Protein AF-A0A7Z9YZ00-F1 (afdb_monomer_lite)

Sequence (163 aa):
MSLFTDDEDTTLVDEVPSCFELMDYEYIPVNVEDIQEMHLLPHQLEFMQDTKTKILGIVSGYGGGKTYIAARKLLHLALLNPGTDLIATEPNFPLLIQILIPEVHSALREFGLSYKFKATEQTFYVHINGETNRLICKSMENYDRLIGINASGIVLDEFDTTK

Secondary structure (DSSP, 8-state):
------------------TTSS----EEPPPGGGPPPP---HHHHHHHH--S-SS------TTS-HHHHHHHHHHHHHHHSTT-EEEEEESSHHHIIIIIHHHHHHHHHHTT--EEEETTTTEEEEEETTEEEEEEEEEGGGGGGGTT--EEEEEESSGGG--

Structure (mmCIF, N/CA/C/O backbone):
data_AF-A0A7Z9YZ00-F1
#
_entry.id   AF-A0A7Z9YZ00-F1
#
loop_
_atom_site.group_PDB
_atom_site.id
_atom_site.type_symbol
_atom_site.label_atom_id
_atom_site.label_alt_id
_atom_site.label_comp_id
_atom_site.label_asym_id
_atom_site.label_entity_id
_atom_site.label_seq_id
_atom_site.pdbx_PDB_ins_code
_atom_site.Cartn_x
_atom_site.Cartn_y
_atom_site.Cartn_z
_atom_site.occupancy
_atom_site.B_iso_or_equiv
_atom_site.auth_seq_id
_atom_site.auth_comp_id
_atom_site.auth_asym_id
_atom_site.auth_atom_id
_atom_site.pdbx_PDB_model_num
ATOM 1 N N . MET A 1 1 ? -70.036 22.087 22.648 1.00 41.06 1 MET A N 1
ATOM 2 C CA . MET A 1 1 ? -68.910 21.262 22.168 1.00 41.06 1 MET A CA 1
ATOM 3 C C . MET A 1 1 ? -67.879 22.261 21.639 1.00 41.06 1 MET A C 1
ATOM 5 O O . MET A 1 1 ? -68.059 22.716 20.525 1.00 41.06 1 MET A O 1
ATOM 9 N N . SER A 1 2 ? -67.206 23.029 22.516 1.00 27.42 2 SER A N 1
ATOM 10 C CA . SER A 1 2 ? -65.903 22.747 23.182 1.00 27.42 2 SER A CA 1
ATOM 11 C C . SER A 1 2 ? -64.789 22.480 22.147 1.00 27.42 2 SER A C 1
ATOM 13 O O . SER A 1 2 ? -65.057 21.711 21.234 1.00 27.42 2 SER A O 1
ATOM 15 N N . LEU A 1 3 ? -63.567 23.033 22.166 1.00 27.91 3 LEU A N 1
ATOM 16 C CA . LEU A 1 3 ? -62.789 23.968 23.006 1.00 27.91 3 LEU A CA 1
ATOM 17 C C . LEU A 1 3 ? -61.518 24.355 22.177 1.00 27.91 3 LEU A C 1
ATOM 19 O O . LEU A 1 3 ? -61.055 23.539 21.392 1.00 27.91 3 LEU A O 1
ATOM 23 N N . PHE A 1 4 ? -61.032 25.594 22.330 1.00 27.92 4 PHE A N 1
ATOM 24 C CA . PHE A 1 4 ? -59.638 26.103 22.432 1.00 27.92 4 PHE A CA 1
ATOM 25 C C . PHE A 1 4 ? -58.378 25.338 21.904 1.00 27.92 4 PHE A C 1
ATOM 27 O O . PHE A 1 4 ? -58.168 24.184 22.249 1.00 27.92 4 PHE A O 1
ATOM 34 N N . THR A 1 5 ? -57.532 26.119 21.192 1.00 29.41 5 THR A N 1
ATOM 35 C CA . THR A 1 5 ? -56.048 26.355 21.248 1.00 29.41 5 THR A CA 1
ATOM 36 C C . THR A 1 5 ? -54.963 25.286 21.027 1.00 29.41 5 THR A C 1
ATOM 38 O O . THR A 1 5 ? -54.988 24.237 21.652 1.00 29.41 5 THR A O 1
ATOM 41 N N . ASP A 1 6 ? -53.965 25.733 20.241 1.00 29.36 6 ASP A N 1
ATOM 42 C CA . ASP A 1 6 ? -52.494 25.676 20.382 1.00 29.36 6 ASP A CA 1
ATOM 43 C C . ASP A 1 6 ? -51.703 24.361 20.523 1.00 29.36 6 ASP A C 1
ATOM 45 O O . ASP A 1 6 ? -52.025 23.468 21.298 1.00 29.36 6 ASP A O 1
ATOM 49 N N . ASP A 1 7 ? -50.569 24.416 19.812 1.00 32.47 7 ASP A N 1
ATOM 50 C CA . ASP A 1 7 ? -49.229 23.947 20.176 1.00 32.47 7 ASP A CA 1
ATOM 51 C C . ASP A 1 7 ? -48.805 22.478 20.014 1.00 32.47 7 ASP A C 1
ATOM 53 O O . ASP A 1 7 ? -49.479 21.535 20.420 1.00 32.47 7 ASP A O 1
ATOM 57 N N . GLU A 1 8 ? -47.568 22.396 19.490 1.00 32.81 8 GLU A N 1
ATOM 58 C CA . GLU A 1 8 ? -46.519 21.424 19.826 1.00 32.81 8 GLU A CA 1
ATOM 59 C C . GLU A 1 8 ? -46.703 19.983 19.307 1.00 32.81 8 GLU A C 1
ATOM 61 O O . GLU A 1 8 ? -47.794 19.436 19.247 1.00 32.81 8 GLU A O 1
ATOM 66 N N . ASP A 1 9 ? -45.702 19.208 18.896 1.00 29.89 9 ASP A N 1
ATOM 67 C CA . ASP A 1 9 ? -44.233 19.248 18.816 1.00 29.89 9 ASP A CA 1
ATOM 68 C C . ASP A 1 9 ? -43.914 17.788 18.387 1.00 29.89 9 ASP A C 1
ATOM 70 O O . ASP A 1 9 ? -44.642 16.862 18.756 1.00 29.89 9 ASP A O 1
ATOM 74 N N . THR A 1 10 ? -43.013 17.458 17.466 1.00 35.22 10 THR A N 1
ATOM 75 C CA . THR A 1 10 ? -41.626 17.048 17.767 1.00 35.22 10 THR A CA 1
ATOM 76 C C . THR A 1 10 ? -41.091 16.403 16.474 1.00 35.22 10 THR A C 1
ATOM 78 O O . THR A 1 10 ? -41.720 15.509 15.908 1.00 35.22 10 THR A O 1
ATOM 81 N N . THR A 1 11 ? -40.132 17.002 15.763 1.00 30.17 11 THR A N 1
ATOM 82 C CA . THR A 1 11 ? -38.683 16.745 15.896 1.00 30.17 11 THR A CA 1
ATOM 83 C C . THR A 1 11 ? -38.329 15.254 15.959 1.00 30.17 11 THR A C 1
ATOM 85 O O . THR A 1 11 ? -38.625 14.605 16.945 1.00 30.17 11 THR A O 1
ATOM 88 N N . LEU A 1 12 ? -37.723 14.728 14.883 1.00 33.62 12 LEU A N 1
ATOM 89 C CA . LEU A 1 12 ? -36.480 13.926 14.869 1.00 33.62 12 LEU A CA 1
ATOM 90 C C . LEU A 1 12 ? -35.952 13.917 13.420 1.00 33.62 12 LEU A C 1
ATOM 92 O O . LEU A 1 12 ? -35.879 12.893 12.740 1.00 33.62 12 LEU A O 1
ATOM 96 N N . VAL A 1 13 ? -35.615 15.107 12.911 1.00 32.91 13 VAL A N 1
ATOM 97 C CA . VAL A 1 13 ? -34.534 15.216 11.923 1.00 32.91 13 VAL A CA 1
ATOM 98 C C . VAL A 1 13 ? -33.270 15.217 12.775 1.00 32.91 13 VAL A C 1
ATOM 100 O O . VAL A 1 13 ? -32.700 16.269 13.047 1.00 32.91 13 VAL A O 1
ATOM 103 N N . ASP A 1 14 ? -32.931 14.051 13.325 1.00 32.25 14 ASP A N 1
ATOM 104 C CA . ASP A 1 14 ? -31.759 13.909 14.179 1.00 32.25 14 ASP A CA 1
ATOM 105 C C . ASP A 1 14 ? -30.519 14.003 13.297 1.00 32.25 14 ASP A C 1
ATOM 107 O O . ASP A 1 14 ? -30.077 13.047 12.662 1.00 32.25 14 ASP A O 1
ATOM 111 N N . GLU A 1 15 ? -30.051 15.244 13.202 1.00 32.81 15 GLU A N 1
ATOM 112 C CA . GLU A 1 15 ? -28.653 15.626 13.314 1.00 32.81 15 GLU A CA 1
ATOM 113 C C . GLU A 1 15 ? -27.691 14.721 12.544 1.00 32.81 15 GLU A C 1
ATOM 115 O O . GLU A 1 15 ? -26.905 13.961 13.108 1.00 32.81 15 GLU A O 1
ATOM 120 N N . VAL A 1 16 ? -27.660 14.898 11.220 1.00 35.31 16 VAL A N 1
ATOM 121 C CA . VAL A 1 16 ? -26.378 14.767 10.524 1.00 35.31 16 VAL A CA 1
ATOM 122 C C . VAL A 1 16 ? -25.497 15.848 11.146 1.00 35.31 16 VAL A C 1
ATOM 124 O O . VAL A 1 16 ? -25.840 17.027 11.002 1.00 35.31 16 VAL A O 1
ATOM 127 N N . PRO A 1 17 ? -24.418 15.503 11.875 1.00 34.72 17 PRO A N 1
ATOM 128 C CA . PRO A 1 17 ? -23.568 16.521 12.456 1.00 34.72 17 PRO A CA 1
ATOM 129 C C . PRO A 1 17 ? -23.138 17.445 11.329 1.00 34.72 17 PRO A C 1
ATOM 131 O O . PRO A 1 17 ? -22.778 16.985 10.240 1.00 34.72 17 PRO A O 1
ATOM 134 N N . SER A 1 18 ? -23.199 18.748 11.581 1.00 38.53 18 SER A N 1
ATOM 135 C CA . SER A 1 18 ? -22.645 19.763 10.703 1.00 38.53 18 SER A CA 1
ATOM 136 C C . SER A 1 18 ? -21.134 19.536 10.582 1.00 38.53 18 SER A C 1
ATOM 138 O O . SER A 1 18 ? -20.335 20.191 11.243 1.00 38.53 18 SER A O 1
ATOM 140 N N . CYS A 1 19 ? -20.712 18.612 9.719 1.00 39.41 19 CYS A N 1
ATOM 141 C CA . CYS A 1 19 ? -19.311 18.368 9.368 1.00 39.41 19 CYS A CA 1
ATOM 142 C C . CYS A 1 19 ? -18.741 19.487 8.478 1.00 39.41 19 CYS A C 1
ATOM 144 O O . CYS A 1 19 ? -17.763 19.280 7.765 1.00 39.41 19 CYS A O 1
ATOM 146 N N . PHE A 1 20 ? -19.357 20.671 8.496 1.00 38.91 20 PHE A N 1
ATOM 147 C CA . PHE A 1 20 ? -19.041 21.779 7.606 1.00 38.91 20 PHE A CA 1
ATOM 148 C C . PHE A 1 20 ? -17.978 22.736 8.154 1.00 38.91 20 PHE A C 1
ATOM 150 O O . PHE A 1 20 ? -17.662 23.720 7.495 1.00 38.91 20 PHE A O 1
ATOM 157 N N . GLU A 1 21 ? -17.372 22.458 9.310 1.00 37.56 21 GLU A N 1
ATOM 158 C CA . GLU A 1 21 ? -16.301 23.310 9.823 1.00 37.56 21 GLU A CA 1
ATOM 159 C C . GLU A 1 21 ? -15.002 22.533 10.049 1.00 37.56 21 GLU A C 1
ATOM 161 O O . GLU A 1 21 ? -14.861 21.737 10.972 1.00 37.56 21 GLU A O 1
ATOM 166 N N . LEU A 1 22 ? -14.041 22.870 9.179 1.00 37.91 22 LEU A N 1
ATOM 167 C CA . LEU A 1 22 ? -12.603 22.609 9.236 1.00 37.91 22 LEU A CA 1
ATOM 168 C C . LEU A 1 22 ? -12.168 21.184 8.858 1.00 37.91 22 LEU A C 1
ATOM 170 O O . LEU A 1 22 ? -12.131 20.265 9.669 1.00 37.91 22 LEU A O 1
ATOM 174 N N . MET A 1 23 ? -11.699 21.029 7.618 1.00 36.09 23 MET A N 1
ATOM 175 C CA . MET A 1 23 ? -10.261 21.012 7.297 1.00 36.09 23 MET A CA 1
ATOM 176 C C . MET A 1 23 ? -10.079 20.678 5.804 1.00 36.09 23 MET A C 1
ATOM 178 O O . MET A 1 23 ? -10.749 19.787 5.287 1.00 36.09 23 MET A O 1
ATOM 182 N N . ASP A 1 24 ? -9.157 21.370 5.136 1.00 42.19 24 ASP A N 1
ATOM 183 C CA . ASP A 1 24 ? -8.799 21.202 3.721 1.00 42.19 24 ASP A CA 1
ATOM 184 C C . ASP A 1 24 ? -8.410 19.750 3.386 1.00 42.19 24 ASP A C 1
ATOM 186 O O . ASP A 1 24 ? -7.266 19.328 3.572 1.00 42.19 24 ASP A O 1
ATOM 190 N N . TYR A 1 25 ? -9.377 18.960 2.919 1.00 43.94 25 TYR A N 1
ATOM 191 C CA . TYR A 1 25 ? -9.191 17.554 2.586 1.00 43.94 25 TYR A CA 1
ATOM 192 C C . TYR A 1 25 ? -9.999 17.165 1.361 1.00 43.94 25 TYR A C 1
ATOM 194 O O . TYR A 1 25 ? -11.226 17.236 1.354 1.00 43.94 25 TYR A O 1
ATOM 202 N N . GLU A 1 26 ? -9.291 16.668 0.357 1.00 53.12 26 GLU A N 1
ATOM 203 C CA . GLU A 1 26 ? -9.876 16.137 -0.863 1.00 53.12 26 GLU A CA 1
ATOM 204 C C . GLU A 1 26 ? -10.408 14.721 -0.579 1.00 53.12 26 GLU A C 1
ATOM 206 O O . GLU A 1 26 ? -9.666 13.739 -0.523 1.00 53.12 26 GLU A O 1
ATOM 211 N N . TYR A 1 27 ? -11.706 14.626 -0.283 1.00 62.50 27 TYR A N 1
ATOM 212 C CA . TYR A 1 27 ? -12.438 13.364 -0.358 1.00 62.50 27 TYR A CA 1
ATOM 213 C C . TYR A 1 27 ? -12.646 13.039 -1.837 1.00 62.50 27 TYR A C 1
ATOM 215 O O . TYR A 1 27 ? -13.243 13.842 -2.555 1.00 62.50 27 TYR A O 1
ATOM 223 N N . ILE A 1 28 ? -12.149 11.885 -2.289 1.00 66.88 28 ILE A N 1
ATOM 224 C CA . ILE A 1 28 ? -12.257 11.472 -3.691 1.00 66.88 28 ILE A CA 1
ATOM 225 C C . ILE A 1 28 ? -13.306 10.354 -3.766 1.00 66.88 28 ILE A C 1
ATOM 227 O O . ILE A 1 28 ? -12.986 9.197 -3.471 1.00 66.88 28 ILE A O 1
ATOM 231 N N . PRO A 1 29 ? -14.571 10.663 -4.115 1.00 65.06 29 PRO A N 1
ATOM 232 C CA . PRO A 1 29 ? -15.542 9.624 -4.423 1.00 65.06 29 PRO A CA 1
ATOM 233 C C . PRO A 1 29 ? -15.089 8.878 -5.684 1.00 65.06 29 PRO A C 1
ATOM 235 O O . PRO A 1 29 ? -14.735 9.504 -6.681 1.00 65.06 29 PRO A O 1
ATOM 238 N N . VAL A 1 30 ? -15.092 7.544 -5.645 1.00 66.25 30 VAL A N 1
ATOM 239 C CA . VAL A 1 30 ? -14.796 6.733 -6.834 1.00 66.25 30 VAL A CA 1
ATOM 240 C C . VAL A 1 30 ? -16.082 6.544 -7.629 1.00 66.25 30 VAL A C 1
ATOM 242 O O . VAL A 1 30 ? -17.055 5.998 -7.105 1.00 66.25 30 VAL A O 1
ATOM 245 N N . ASN A 1 31 ? -16.095 6.986 -8.887 1.00 69.12 31 ASN A N 1
ATOM 246 C CA . ASN A 1 31 ? -17.183 6.665 -9.805 1.00 69.12 31 ASN A CA 1
ATOM 247 C C . ASN A 1 31 ? -16.973 5.262 -10.376 1.00 69.12 31 ASN A C 1
ATOM 249 O O . ASN A 1 31 ? -15.856 4.881 -10.718 1.00 69.12 31 ASN A O 1
ATOM 253 N N . VAL A 1 32 ? -18.061 4.507 -10.533 1.00 65.50 32 VAL A N 1
ATOM 254 C CA . VAL A 1 32 ? -18.025 3.138 -11.082 1.00 65.50 32 VAL A CA 1
ATOM 255 C C . VAL A 1 32 ? -17.438 3.105 -12.501 1.00 65.50 32 VAL A C 1
ATOM 257 O O . VAL A 1 32 ? -16.811 2.127 -12.890 1.00 65.50 32 VAL A O 1
ATOM 260 N N . GLU A 1 33 ? -17.599 4.191 -13.255 1.00 70.25 33 GLU A N 1
ATO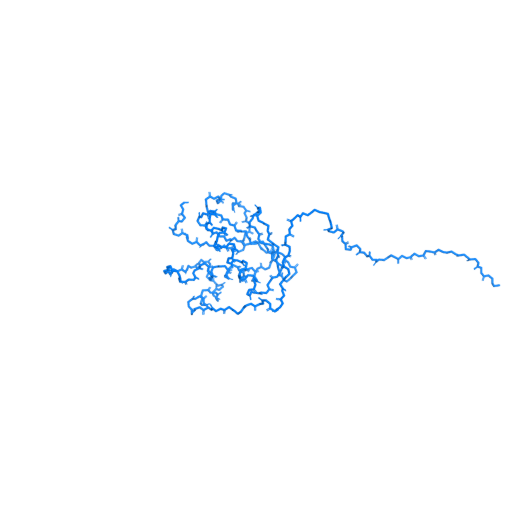M 261 C CA . GLU A 1 33 ? -17.073 4.358 -14.616 1.00 70.25 33 GLU A CA 1
ATOM 262 C C . GLU A 1 33 ? -15.540 4.515 -14.662 1.00 70.25 33 GLU A C 1
ATOM 264 O O . GLU A 1 33 ? -14.936 4.250 -15.698 1.00 70.25 33 GLU A O 1
ATOM 269 N N . ASP A 1 34 ? -14.905 4.886 -13.542 1.00 69.19 34 ASP A N 1
ATOM 270 C CA . ASP A 1 34 ? -13.455 5.106 -13.433 1.00 69.19 34 ASP A CA 1
ATOM 271 C C . ASP A 1 34 ? -12.684 3.852 -12.969 1.00 69.19 34 ASP A C 1
ATOM 273 O O . ASP A 1 34 ? -11.457 3.894 -12.815 1.00 69.19 34 ASP A O 1
ATOM 277 N N . ILE A 1 35 ? -13.381 2.734 -12.727 1.00 72.69 35 ILE A N 1
ATOM 278 C CA . ILE A 1 35 ? -12.764 1.471 -12.301 1.00 72.69 35 ILE A CA 1
ATOM 279 C C . ILE A 1 35 ? -11.923 0.910 -13.452 1.00 72.69 35 ILE A C 1
ATOM 281 O O . ILE A 1 35 ? -12.420 0.658 -14.550 1.00 72.69 35 ILE A O 1
ATOM 285 N N . GLN A 1 36 ? -10.634 0.693 -13.190 1.00 75.44 36 GLN A N 1
ATOM 286 C CA . GLN A 1 36 ? -9.690 0.145 -14.164 1.00 75.44 36 GLN A CA 1
ATOM 287 C C . GLN A 1 36 ? -9.501 -1.364 -13.971 1.00 75.44 36 GLN A C 1
ATOM 289 O O . GLN A 1 36 ? -9.428 -1.848 -12.842 1.00 75.44 36 GLN A O 1
ATOM 294 N N . GLU A 1 37 ? -9.387 -2.109 -15.076 1.00 78.38 37 GLU A N 1
ATOM 295 C CA . GLU A 1 37 ? -9.033 -3.530 -15.024 1.00 78.38 37 GLU A CA 1
ATOM 296 C C . GLU A 1 37 ? -7.600 -3.725 -14.507 1.00 78.38 37 GLU A C 1
ATOM 298 O O . GLU A 1 37 ? -6.660 -3.051 -14.933 1.00 78.38 37 GLU A O 1
ATOM 303 N N . MET A 1 38 ? -7.424 -4.692 -13.603 1.00 86.12 38 MET A N 1
ATOM 304 C CA . MET A 1 38 ? -6.118 -5.059 -13.063 1.00 86.12 38 MET A CA 1
ATOM 305 C C . MET A 1 38 ? -5.460 -6.132 -13.938 1.00 86.12 38 MET A C 1
ATOM 307 O O . MET A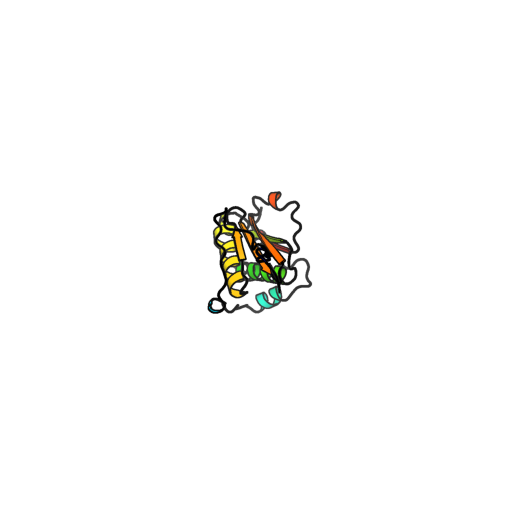 1 38 ? -5.950 -7.259 -14.040 1.00 86.12 38 MET A O 1
ATOM 311 N N . HIS A 1 39 ? -4.310 -5.810 -14.527 1.00 87.50 39 HIS A N 1
ATOM 312 C CA . HIS A 1 39 ? -3.538 -6.747 -15.343 1.00 87.50 39 HIS A CA 1
ATOM 313 C C . HIS A 1 39 ? -2.333 -7.279 -14.561 1.00 87.50 39 HIS A C 1
ATOM 315 O O . HIS A 1 39 ? -1.329 -6.588 -14.400 1.00 87.50 39 HIS A O 1
ATOM 321 N N . LEU A 1 40 ? -2.425 -8.527 -14.091 1.00 91.81 40 LEU A N 1
ATOM 322 C CA . LEU A 1 40 ? -1.357 -9.185 -13.333 1.00 91.81 40 LEU A CA 1
ATOM 323 C C . LEU A 1 40 ? -0.561 -10.166 -14.200 1.00 91.81 40 LEU A C 1
ATOM 325 O O . LEU A 1 40 ? -1.128 -11.007 -14.899 1.00 91.81 40 LEU A O 1
ATOM 329 N N . LEU A 1 41 ? 0.767 -10.118 -14.087 1.00 92.75 41 LEU A N 1
ATOM 330 C CA . LEU A 1 41 ? 1.643 -11.193 -14.552 1.00 92.75 41 LEU A CA 1
ATOM 331 C C . LEU A 1 41 ? 1.441 -12.452 -13.686 1.00 92.75 41 LEU A C 1
ATOM 333 O O . LEU A 1 41 ? 1.076 -12.329 -12.515 1.00 92.75 41 LEU A O 1
ATOM 337 N N . PRO A 1 42 ? 1.740 -13.667 -14.189 1.00 93.75 42 PRO A N 1
ATOM 338 C CA . PRO A 1 42 ? 1.505 -14.904 -13.436 1.00 93.75 42 PRO A CA 1
ATOM 339 C C . PRO A 1 42 ? 2.121 -14.909 -12.027 1.00 93.75 42 PRO A C 1
ATOM 341 O O . PRO A 1 42 ? 1.442 -15.219 -11.055 1.00 93.75 42 PRO A O 1
ATOM 344 N N . HIS A 1 43 ? 3.370 -14.454 -11.891 1.00 91.94 43 HIS A N 1
ATOM 345 C CA . HIS A 1 43 ? 4.046 -14.377 -10.592 1.00 91.94 43 HIS A CA 1
ATOM 346 C C . HIS A 1 43 ? 3.449 -13.304 -9.660 1.00 91.94 43 HIS A C 1
ATOM 348 O O . HIS A 1 43 ? 3.491 -13.448 -8.441 1.00 91.94 43 HIS A O 1
ATOM 354 N N . GLN A 1 44 ? 2.877 -12.229 -10.214 1.00 94.88 44 GLN A N 1
ATOM 355 C CA . GLN A 1 44 ? 2.176 -11.207 -9.433 1.00 94.88 44 GLN A CA 1
ATOM 356 C C . GLN A 1 44 ? 0.841 -11.745 -8.918 1.00 94.88 44 GLN A C 1
ATOM 358 O O . GLN A 1 44 ? 0.476 -11.477 -7.777 1.00 94.88 44 GLN A O 1
ATOM 363 N N . LEU A 1 45 ? 0.133 -12.535 -9.731 1.00 94.62 45 LEU A N 1
ATOM 364 C CA . LEU A 1 45 ? -1.097 -13.205 -9.322 1.00 94.62 45 LEU A CA 1
ATOM 365 C C . LEU A 1 45 ? -0.835 -14.204 -8.188 1.00 94.62 45 LEU A C 1
ATOM 367 O O . LEU A 1 45 ? -1.543 -14.175 -7.18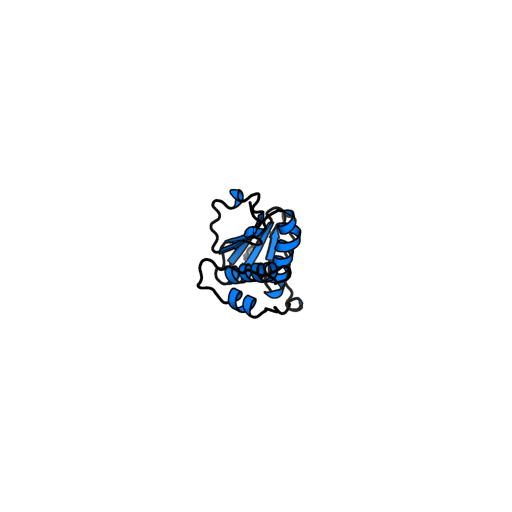4 1.00 94.62 45 LEU A O 1
ATOM 371 N N . GLU A 1 46 ? 0.208 -15.029 -8.308 1.00 94.25 46 GLU A N 1
ATOM 372 C CA . GLU A 1 46 ? 0.629 -15.952 -7.245 1.00 94.25 46 GLU A CA 1
ATOM 373 C C . GLU A 1 46 ? 0.948 -15.200 -5.944 1.00 94.25 46 GLU A C 1
ATOM 375 O O . GLU A 1 46 ? 0.427 -15.538 -4.879 1.00 94.25 46 GLU A O 1
ATOM 380 N N . PHE A 1 47 ? 1.729 -14.117 -6.036 1.00 95.19 47 PHE A N 1
ATOM 381 C CA . PHE A 1 47 ? 2.043 -13.256 -4.894 1.00 95.19 47 PHE A CA 1
ATOM 382 C C . PHE A 1 47 ? 0.783 -12.636 -4.265 1.00 95.19 47 PHE A C 1
ATOM 384 O O . PHE A 1 47 ? 0.635 -12.565 -3.040 1.00 95.19 47 PHE A O 1
ATOM 391 N N . MET A 1 48 ? -0.158 -12.193 -5.098 1.00 94.50 48 MET A N 1
ATOM 392 C CA . MET A 1 48 ? -1.407 -11.588 -4.652 1.00 94.50 48 MET A CA 1
ATOM 393 C C . MET A 1 48 ? -2.281 -12.583 -3.885 1.00 94.50 48 MET A C 1
ATOM 395 O O . MET A 1 48 ? -2.801 -12.236 -2.820 1.00 94.50 48 MET A O 1
ATOM 399 N N . GLN A 1 49 ? -2.404 -13.810 -4.392 1.00 94.25 49 GLN A N 1
ATOM 400 C CA . GLN A 1 49 ? -3.281 -14.855 -3.861 1.00 94.25 49 GLN A CA 1
ATOM 401 C C . GLN A 1 49 ? -2.774 -15.500 -2.564 1.00 94.25 49 GLN A C 1
ATOM 403 O O . GLN A 1 49 ? -3.584 -16.026 -1.801 1.00 94.25 49 GLN A O 1
ATOM 408 N N . ASP A 1 50 ? -1.470 -15.456 -2.275 1.00 95.44 50 ASP A N 1
ATOM 409 C CA . ASP A 1 50 ? -0.940 -16.035 -1.036 1.00 95.44 50 ASP A CA 1
ATOM 410 C C . ASP A 1 50 ? -1.330 -15.204 0.199 1.00 95.44 50 ASP A C 1
ATOM 412 O O . ASP A 1 50 ? -0.788 -14.131 0.454 1.00 95.44 50 ASP A O 1
ATOM 416 N N . THR A 1 51 ? -2.270 -15.708 0.993 1.00 93.94 51 THR A N 1
ATOM 417 C CA . THR A 1 51 ? -2.723 -15.099 2.257 1.00 93.94 51 THR A CA 1
ATOM 418 C C . THR A 1 51 ? -2.266 -15.875 3.493 1.00 93.94 51 THR A C 1
ATOM 420 O O . THR A 1 51 ? -2.686 -15.571 4.607 1.00 93.94 51 THR A O 1
ATOM 423 N N . LYS A 1 52 ? -1.430 -16.904 3.314 1.00 93.62 52 LYS A N 1
ATOM 424 C CA . LYS A 1 52 ? -1.034 -17.837 4.380 1.00 93.62 52 LYS A CA 1
ATOM 425 C C . LYS A 1 52 ? 0.409 -17.628 4.816 1.00 93.62 52 LYS A C 1
ATOM 427 O O . LYS A 1 52 ? 0.738 -17.863 5.979 1.00 93.62 52 LYS A O 1
ATOM 432 N N . THR A 1 53 ? 1.271 -17.205 3.899 1.00 95.62 53 THR A N 1
ATOM 433 C CA . THR A 1 53 ? 2.682 -16.964 4.183 1.00 95.62 53 THR A CA 1
ATOM 434 C C . THR A 1 53 ? 2.854 -15.668 4.971 1.00 95.62 53 THR A C 1
ATOM 436 O O . THR A 1 53 ? 2.450 -14.595 4.534 1.00 95.62 53 THR A O 1
ATOM 439 N N . LYS A 1 54 ? 3.496 -15.757 6.143 1.00 92.88 54 LYS A N 1
ATOM 440 C CA . LYS A 1 54 ? 3.680 -14.611 7.049 1.00 92.88 54 LYS A CA 1
ATOM 441 C C . LYS A 1 54 ? 4.615 -13.533 6.489 1.00 92.88 54 LYS A C 1
ATOM 443 O O . LYS A 1 54 ? 4.396 -12.354 6.734 1.00 92.88 54 LYS A O 1
ATOM 448 N N . ILE A 1 55 ? 5.680 -13.942 5.799 1.00 95.00 55 ILE A N 1
ATOM 449 C CA . ILE A 1 55 ? 6.663 -13.043 5.182 1.00 95.00 55 ILE A CA 1
ATOM 450 C C . ILE A 1 55 ? 6.815 -13.480 3.733 1.00 95.00 55 ILE A C 1
ATOM 452 O O . ILE A 1 55 ? 7.374 -14.543 3.464 1.00 95.00 55 ILE A O 1
ATOM 456 N N . LEU A 1 56 ? 6.291 -12.672 2.819 1.00 94.62 56 LEU A N 1
ATOM 457 C CA . LEU A 1 56 ? 6.301 -12.947 1.391 1.00 94.62 56 LEU A CA 1
ATOM 458 C C . LEU A 1 56 ? 7.261 -11.981 0.699 1.00 94.62 56 LEU A C 1
ATOM 460 O O . LEU A 1 56 ? 7.196 -10.774 0.920 1.00 94.62 56 LEU A O 1
ATOM 464 N N . GLY A 1 57 ? 8.156 -12.519 -0.123 1.00 93.06 57 GLY A N 1
ATOM 465 C CA . GLY A 1 57 ? 9.139 -11.740 -0.867 1.00 93.06 57 GLY A CA 1
ATOM 466 C C . GLY A 1 57 ? 8.909 -11.864 -2.364 1.00 93.06 57 GLY A C 1
ATOM 467 O O . GLY A 1 57 ? 8.675 -12.961 -2.867 1.00 93.06 57 GLY A O 1
ATOM 468 N N . ILE A 1 58 ? 9.016 -10.745 -3.074 1.00 92.19 58 ILE A N 1
ATOM 469 C CA . ILE A 1 58 ? 9.055 -10.713 -4.532 1.00 92.19 58 ILE A CA 1
ATOM 470 C C . ILE A 1 58 ? 10.354 -10.053 -4.980 1.00 92.19 58 ILE A C 1
ATOM 472 O O . ILE A 1 58 ? 10.677 -8.940 -4.576 1.00 92.19 58 ILE A O 1
ATOM 476 N N . VAL A 1 59 ? 11.113 -10.759 -5.816 1.00 91.44 59 VAL A N 1
ATOM 477 C CA . VAL A 1 59 ? 12.386 -10.276 -6.356 1.00 91.44 59 VAL A CA 1
ATOM 478 C C . VAL A 1 59 ? 12.306 -10.322 -7.872 1.00 91.44 59 VAL A C 1
ATOM 480 O O . VAL A 1 59 ? 12.049 -11.365 -8.467 1.00 91.44 59 VAL A O 1
ATOM 483 N N . SER A 1 60 ? 12.527 -9.176 -8.502 1.00 88.38 60 SER A N 1
ATOM 484 C CA . SER A 1 60 ? 12.520 -9.027 -9.954 1.00 88.38 60 SER A CA 1
ATOM 485 C C . SER A 1 60 ? 13.430 -7.873 -10.367 1.00 88.38 60 SER A C 1
ATOM 487 O O . SER A 1 60 ? 13.717 -6.975 -9.568 1.00 88.38 60 SER A O 1
ATOM 489 N N . GLY A 1 61 ? 13.820 -7.846 -11.642 1.00 85.94 61 GLY A N 1
ATOM 490 C CA . GLY A 1 61 ? 14.542 -6.715 -12.223 1.00 85.94 61 GLY A CA 1
ATOM 491 C C . GLY A 1 61 ? 13.735 -5.409 -12.217 1.00 85.94 61 GLY A C 1
ATOM 492 O O . GLY A 1 61 ? 12.539 -5.383 -11.891 1.00 85.94 61 GLY A O 1
ATOM 493 N N . TYR A 1 62 ? 14.408 -4.320 -12.592 1.00 84.56 62 TYR A N 1
ATOM 494 C CA . TYR A 1 62 ? 13.771 -3.033 -12.869 1.00 84.56 62 TYR A CA 1
ATOM 495 C C . TYR A 1 62 ? 12.646 -3.202 -13.902 1.00 84.56 62 TYR A C 1
ATOM 497 O O . TYR A 1 62 ? 12.791 -3.963 -14.858 1.00 84.56 62 TYR A O 1
ATOM 505 N N . GLY A 1 63 ? 11.509 -2.538 -13.683 1.00 84.94 63 GLY A N 1
ATOM 506 C CA . GLY A 1 63 ? 10.325 -2.678 -14.538 1.00 84.94 63 GLY A CA 1
ATOM 507 C C . GLY A 1 63 ? 9.544 -3.991 -14.371 1.00 84.94 63 GLY A C 1
ATOM 508 O O . GLY A 1 63 ? 8.548 -4.186 -15.054 1.00 84.94 63 GLY A O 1
ATOM 509 N N . GLY A 1 64 ? 9.931 -4.879 -13.447 1.00 87.44 64 GLY A N 1
ATOM 510 C CA . GLY A 1 64 ? 9.211 -6.136 -13.184 1.00 87.44 64 GLY A CA 1
ATOM 511 C C . GLY A 1 64 ? 7.899 -5.992 -12.398 1.00 87.44 64 GLY A C 1
ATOM 512 O O . GLY A 1 64 ? 7.298 -6.997 -12.043 1.00 87.44 64 GLY A O 1
ATOM 513 N N . GLY A 1 65 ? 7.462 -4.764 -12.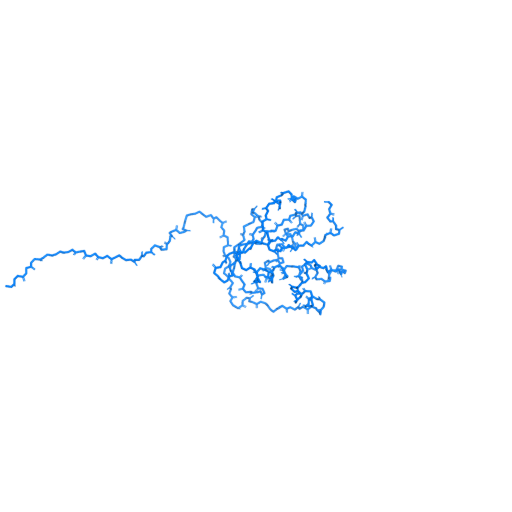101 1.00 91.94 65 GLY A N 1
ATOM 514 C CA . GLY A 1 65 ? 6.168 -4.502 -11.464 1.00 91.94 65 GLY A CA 1
ATOM 515 C C . GLY A 1 65 ? 6.096 -4.825 -9.967 1.00 91.94 65 GLY A C 1
ATOM 516 O O . GLY A 1 65 ? 5.031 -5.220 -9.495 1.00 91.94 65 GLY A O 1
ATOM 517 N N . LYS A 1 66 ? 7.201 -4.664 -9.221 1.00 93.56 66 LYS A N 1
ATOM 518 C CA . LYS A 1 66 ? 7.243 -4.875 -7.758 1.00 93.56 66 LYS A CA 1
ATOM 519 C C . LYS A 1 66 ? 6.369 -3.871 -7.013 1.00 93.56 66 LYS A C 1
ATOM 521 O O . LYS A 1 66 ? 5.415 -4.288 -6.372 1.00 93.56 66 LYS A O 1
ATOM 526 N N . THR A 1 67 ? 6.615 -2.575 -7.195 1.00 94.19 67 THR A N 1
ATOM 527 C CA . THR A 1 67 ? 5.815 -1.495 -6.595 1.00 94.19 67 THR A CA 1
ATOM 528 C C . THR A 1 67 ? 4.336 -1.621 -6.947 1.00 94.19 67 THR A C 1
ATOM 530 O O . THR A 1 67 ? 3.469 -1.551 -6.077 1.00 94.19 67 THR A O 1
ATOM 533 N N . TYR A 1 68 ? 4.049 -1.920 -8.218 1.00 95.56 68 TYR A N 1
ATOM 534 C CA . TYR A 1 68 ? 2.697 -2.178 -8.703 1.00 95.56 68 TYR A CA 1
ATOM 535 C C . TYR A 1 68 ? 2.009 -3.275 -7.873 1.00 95.56 68 TYR A C 1
ATOM 537 O O . TYR A 1 68 ? 0.966 -3.043 -7.256 1.00 95.56 68 TYR A O 1
ATOM 545 N N . ILE A 1 69 ? 2.591 -4.473 -7.779 1.00 96.12 69 ILE A N 1
ATOM 546 C CA . ILE A 1 69 ? 1.931 -5.550 -7.033 1.00 96.12 69 ILE A CA 1
ATOM 547 C C . ILE A 1 69 ? 1.969 -5.332 -5.514 1.00 96.12 69 ILE A C 1
ATOM 549 O O . ILE A 1 69 ? 1.045 -5.748 -4.821 1.00 96.12 69 ILE A O 1
ATOM 553 N N . ALA A 1 70 ? 2.976 -4.629 -4.998 1.00 95.75 70 ALA A N 1
ATOM 554 C CA . ALA A 1 70 ? 3.111 -4.263 -3.593 1.00 95.75 70 ALA A CA 1
ATOM 555 C C . ALA A 1 70 ? 1.947 -3.370 -3.122 1.00 95.75 70 ALA A C 1
ATOM 557 O O . ALA A 1 70 ? 1.288 -3.691 -2.130 1.00 95.75 70 ALA A O 1
ATOM 558 N N . ALA A 1 71 ? 1.609 -2.317 -3.877 1.00 97.00 71 ALA A N 1
ATOM 559 C CA . ALA A 1 71 ? 0.467 -1.450 -3.575 1.00 97.00 71 ALA A CA 1
ATOM 560 C C . ALA A 1 71 ? -0.874 -2.204 -3.631 1.00 97.00 71 ALA A C 1
ATOM 562 O O . ALA A 1 71 ? -1.753 -2.010 -2.794 1.00 97.00 71 ALA A O 1
ATOM 563 N N . ARG A 1 72 ? -1.029 -3.130 -4.581 1.00 97.19 72 ARG A N 1
ATOM 564 C CA . ARG A 1 72 ? -2.240 -3.959 -4.700 1.00 97.19 72 ARG A CA 1
ATOM 565 C C . ARG A 1 72 ? -2.348 -4.966 -3.567 1.00 97.19 72 ARG A C 1
ATOM 567 O O . ARG A 1 72 ? -3.430 -5.158 -3.014 1.00 97.19 72 ARG A O 1
ATOM 574 N N . LYS A 1 73 ? -1.224 -5.554 -3.157 1.00 97.50 73 LYS A N 1
ATOM 575 C CA . LYS A 1 73 ? -1.170 -6.440 -1.996 1.00 97.50 73 LYS A CA 1
ATOM 576 C C . LYS A 1 73 ? -1.542 -5.705 -0.713 1.00 97.50 73 LYS A C 1
ATOM 578 O O . LYS A 1 73 ? -2.270 -6.273 0.095 1.00 97.50 73 LYS A O 1
ATOM 583 N N . LEU A 1 74 ? -1.106 -4.455 -0.551 1.00 97.94 74 LEU A N 1
ATOM 584 C CA . LEU A 1 74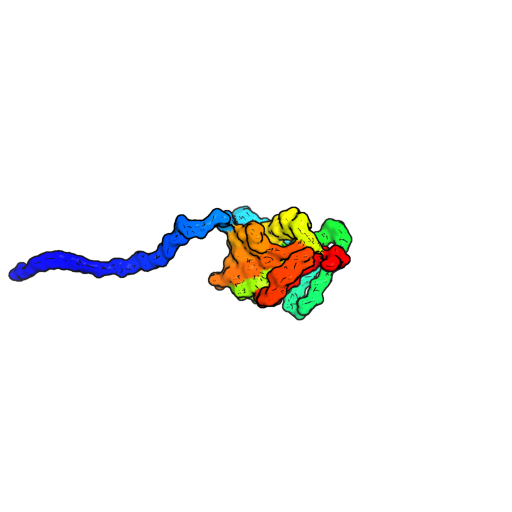 ? -1.505 -3.605 0.571 1.00 97.94 74 LEU A CA 1
ATOM 585 C C . LEU A 1 74 ? -3.034 -3.481 0.658 1.00 97.94 74 LEU A C 1
ATOM 587 O O . LEU A 1 74 ? -3.607 -3.736 1.713 1.00 97.94 74 LEU A O 1
ATOM 591 N N . LEU A 1 75 ? -3.710 -3.165 -0.452 1.00 97.50 75 LEU A N 1
ATOM 592 C CA . LEU A 1 75 ? -5.175 -3.064 -0.471 1.00 97.50 75 LEU A CA 1
ATOM 593 C C . LEU A 1 75 ? -5.866 -4.410 -0.266 1.00 97.50 75 LEU A C 1
ATOM 595 O O . LEU A 1 75 ? -6.855 -4.489 0.457 1.00 97.50 75 LEU A O 1
ATOM 599 N N . HIS A 1 76 ? -5.329 -5.482 -0.845 1.00 97.00 76 HIS A N 1
ATOM 600 C CA . HIS A 1 76 ? -5.850 -6.825 -0.614 1.00 97.00 76 HIS A CA 1
ATOM 601 C C . HIS A 1 76 ? -5.790 -7.198 0.875 1.00 97.00 76 HIS A C 1
ATOM 603 O O . HIS A 1 76 ? -6.770 -7.696 1.423 1.00 97.00 76 HIS A O 1
ATOM 609 N N . LEU A 1 77 ? -4.685 -6.898 1.564 1.00 97.06 77 LEU A N 1
ATOM 610 C CA . LEU A 1 77 ? -4.579 -7.108 3.009 1.00 97.06 77 LEU A CA 1
ATOM 611 C C . LEU A 1 77 ? -5.559 -6.227 3.796 1.00 97.06 77 LEU A C 1
ATOM 613 O O . LEU A 1 77 ? -6.118 -6.704 4.782 1.00 97.06 77 LEU A O 1
ATOM 617 N N . ALA A 1 78 ? -5.811 -4.991 3.354 1.00 97.44 78 ALA A N 1
ATOM 618 C CA . ALA A 1 78 ? -6.806 -4.112 3.969 1.00 97.44 78 ALA A CA 1
ATOM 619 C C . ALA A 1 78 ? -8.225 -4.692 3.862 1.00 97.44 78 ALA A C 1
ATOM 621 O O . ALA A 1 78 ? -8.953 -4.725 4.849 1.00 97.44 78 ALA A O 1
ATOM 622 N N . LEU A 1 79 ? -8.590 -5.229 2.693 1.00 96.25 79 LEU A N 1
ATOM 623 C CA . LEU A 1 79 ? -9.878 -5.896 2.471 1.00 96.25 79 LEU A CA 1
ATOM 624 C C . LEU A 1 79 ? -10.061 -7.145 3.337 1.00 96.25 79 LEU A C 1
ATOM 626 O O . LEU A 1 79 ? -11.170 -7.428 3.783 1.00 96.25 79 LEU A O 1
ATOM 630 N N . LEU A 1 80 ? -8.980 -7.891 3.576 1.00 96.00 80 LEU A N 1
ATOM 631 C CA . LEU A 1 80 ? -8.999 -9.068 4.447 1.00 96.00 80 LEU A CA 1
ATOM 632 C C . LEU A 1 80 ? -9.036 -8.707 5.936 1.00 96.00 80 LEU A C 1
ATOM 634 O O . LEU A 1 80 ? -9.429 -9.544 6.746 1.00 96.00 80 LEU A O 1
ATOM 638 N N . ASN A 1 81 ? -8.638 -7.485 6.296 1.00 96.19 81 ASN A N 1
ATOM 639 C CA . ASN A 1 81 ? -8.574 -7.010 7.674 1.00 96.19 81 ASN A CA 1
ATOM 640 C C . ASN A 1 81 ? -9.236 -5.624 7.815 1.00 96.19 81 ASN A C 1
ATOM 642 O O . ASN A 1 81 ? -8.526 -4.645 8.088 1.00 96.19 81 ASN A O 1
ATOM 646 N N . PRO A 1 82 ? -10.567 -5.498 7.625 1.00 96.88 82 PRO A N 1
ATOM 647 C CA . PRO A 1 82 ? -11.263 -4.225 7.813 1.00 96.88 82 PRO A CA 1
ATOM 648 C C . PRO A 1 82 ? -10.977 -3.599 9.188 1.00 96.88 82 PRO A C 1
ATOM 650 O O . PRO A 1 82 ? -10.703 -4.312 10.154 1.00 96.88 82 PRO A O 1
ATOM 653 N N . GLY A 1 83 ? -10.931 -2.264 9.237 1.00 95.75 83 GLY A N 1
ATOM 654 C CA . GLY A 1 83 ? -10.749 -1.495 10.480 1.00 95.75 83 GLY A CA 1
ATOM 655 C C . GLY A 1 83 ? -9.358 -1.555 11.109 1.00 95.75 83 GLY A C 1
ATOM 656 O O . GLY A 1 83 ? -9.152 -1.034 12.205 1.00 95.75 83 GLY A O 1
ATOM 657 N N . THR A 1 84 ? -8.388 -2.164 10.429 1.00 97.19 84 THR A N 1
ATOM 658 C CA . THR A 1 84 ? -7.004 -2.257 10.907 1.00 97.19 84 THR A CA 1
ATOM 659 C C . THR A 1 84 ? -6.072 -1.305 10.166 1.00 97.19 84 THR A C 1
ATOM 661 O O . THR A 1 84 ? -6.339 -0.889 9.033 1.00 97.19 84 THR A O 1
ATOM 664 N N . ASP A 1 85 ? -4.953 -0.966 10.805 1.00 97.81 85 ASP A N 1
ATOM 665 C CA . ASP A 1 85 ? -3.890 -0.206 10.157 1.00 97.81 85 ASP A CA 1
ATOM 666 C C . ASP A 1 85 ? -3.032 -1.119 9.280 1.00 97.81 85 ASP A C 1
ATOM 668 O O . ASP A 1 85 ? -2.760 -2.273 9.620 1.00 97.81 85 ASP A O 1
ATOM 672 N N . LEU A 1 86 ? -2.543 -0.567 8.176 1.00 98.06 86 LEU A N 1
ATOM 673 C CA . LEU A 1 86 ? -1.523 -1.175 7.339 1.00 98.06 86 LEU A CA 1
ATOM 674 C C . LEU A 1 86 ? -0.427 -0.161 7.053 1.00 98.06 86 LEU A C 1
ATOM 676 O O . LEU A 1 86 ? -0.671 1.044 7.007 1.00 98.06 86 LEU A O 1
ATOM 680 N N . ILE A 1 87 ? 0.785 -0.657 6.845 1.00 97.44 87 ILE A N 1
ATOM 681 C CA . ILE A 1 87 ? 1.953 0.180 6.580 1.00 97.44 87 ILE A CA 1
ATOM 682 C C . ILE A 1 87 ? 2.482 -0.128 5.182 1.00 97.44 87 ILE A C 1
ATOM 684 O O . ILE A 1 87 ? 2.566 -1.288 4.782 1.00 97.44 87 ILE A O 1
ATOM 688 N N . ALA A 1 88 ? 2.874 0.908 4.450 1.00 96.94 88 ALA A N 1
ATOM 689 C CA . ALA A 1 88 ? 3.635 0.772 3.217 1.00 96.94 88 ALA A CA 1
ATOM 690 C C . ALA A 1 88 ? 4.857 1.682 3.267 1.00 96.94 88 ALA A C 1
ATOM 692 O O . ALA A 1 88 ? 4.747 2.843 3.673 1.00 96.94 88 ALA A O 1
ATOM 693 N N . THR A 1 89 ? 6.020 1.169 2.878 1.00 95.88 89 THR A N 1
ATOM 694 C CA . THR A 1 89 ? 7.256 1.942 2.970 1.00 95.88 89 THR A CA 1
ATOM 695 C C . THR A 1 89 ? 8.057 1.958 1.688 1.00 95.88 89 THR A C 1
ATOM 697 O O . THR A 1 89 ? 8.091 0.973 0.958 1.00 95.88 89 THR A O 1
ATOM 700 N N . GLU A 1 90 ? 8.766 3.065 1.506 1.00 95.12 90 GLU A N 1
ATOM 701 C CA . GLU A 1 90 ? 9.823 3.251 0.512 1.00 95.12 90 GLU A CA 1
ATOM 702 C C . GLU A 1 90 ? 11.140 3.586 1.229 1.00 95.12 90 GLU A C 1
ATOM 704 O O . GLU A 1 90 ? 11.099 4.111 2.352 1.00 95.12 90 GLU A O 1
ATOM 709 N N . PRO A 1 91 ? 12.311 3.353 0.609 1.00 93.12 91 PRO A N 1
ATOM 710 C CA . PRO A 1 91 ? 13.606 3.619 1.228 1.00 93.12 91 PRO A CA 1
ATOM 711 C C . PRO A 1 91 ? 13.783 5.078 1.634 1.00 93.12 91 PRO A C 1
ATOM 713 O O . PRO A 1 91 ? 14.387 5.354 2.664 1.00 93.12 91 PRO A O 1
ATOM 716 N N . ASN A 1 92 ? 13.266 6.013 0.828 1.00 93.62 92 ASN A N 1
ATOM 717 C CA . ASN A 1 92 ? 13.412 7.447 1.056 1.00 93.62 92 ASN A CA 1
ATOM 718 C C . ASN A 1 92 ? 12.141 8.242 0.718 1.00 93.62 92 ASN A C 1
ATOM 720 O O . ASN A 1 92 ? 11.227 7.769 0.039 1.00 93.62 92 ASN A O 1
ATOM 724 N N . PHE A 1 93 ? 12.083 9.483 1.209 1.00 93.25 93 PHE A N 1
ATOM 725 C CA . PHE A 1 93 ? 10.918 10.356 1.023 1.00 93.25 93 PHE A CA 1
ATOM 726 C C . PHE A 1 93 ? 10.625 10.717 -0.451 1.00 93.25 93 PHE A C 1
ATOM 728 O O . PHE A 1 93 ? 9.451 10.711 -0.826 1.00 93.25 93 PHE A O 1
ATOM 735 N N . PRO A 1 94 ? 11.619 11.013 -1.314 1.00 94.56 94 PRO A N 1
ATOM 736 C CA . PRO A 1 94 ? 11.368 11.202 -2.743 1.00 94.56 94 PRO A CA 1
ATOM 737 C C . PRO A 1 94 ? 10.646 10.026 -3.416 1.00 94.56 94 PRO A C 1
ATOM 739 O O . PRO A 1 94 ? 9.639 10.261 -4.082 1.00 94.56 94 PRO A O 1
ATOM 742 N N . LEU A 1 95 ? 11.102 8.785 -3.206 1.00 94.44 95 LEU A N 1
ATOM 743 C CA . LEU A 1 95 ? 10.462 7.589 -3.775 1.00 94.44 95 LEU A CA 1
ATOM 744 C C . LEU A 1 95 ? 9.037 7.412 -3.238 1.00 94.44 95 LEU A C 1
ATOM 746 O O . LEU A 1 95 ? 8.104 7.198 -4.009 1.00 94.44 95 LEU A O 1
ATOM 750 N N . LEU A 1 96 ? 8.836 7.632 -1.936 1.00 94.81 96 LEU A N 1
ATOM 751 C CA . LEU A 1 96 ? 7.515 7.593 -1.304 1.00 94.81 96 LEU A CA 1
ATOM 752 C C . LEU A 1 96 ? 6.485 8.489 -2.004 1.00 94.81 96 LEU A C 1
ATOM 754 O O . LEU A 1 96 ? 5.373 8.046 -2.292 1.00 94.81 96 LEU A O 1
ATOM 758 N N . ILE A 1 97 ? 6.839 9.754 -2.252 1.00 94.81 97 ILE A N 1
ATOM 759 C CA . ILE A 1 97 ? 5.924 10.732 -2.854 1.00 94.81 97 ILE A CA 1
ATOM 760 C C . ILE A 1 97 ? 5.771 10.515 -4.362 1.00 94.81 97 ILE A C 1
ATOM 762 O O . ILE A 1 97 ? 4.682 10.715 -4.893 1.00 94.81 97 ILE A O 1
ATOM 766 N N . GLN A 1 98 ? 6.848 10.156 -5.064 1.00 95.25 98 GLN A N 1
ATOM 767 C CA . GLN A 1 98 ? 6.851 10.095 -6.529 1.00 95.25 98 GLN A CA 1
ATOM 768 C C . GLN A 1 98 ? 6.374 8.754 -7.087 1.00 95.25 98 GLN A C 1
ATOM 770 O O . GLN A 1 98 ? 5.934 8.712 -8.233 1.00 95.25 98 GLN A O 1
ATOM 775 N N . ILE A 1 99 ? 6.473 7.679 -6.304 1.00 95.00 99 ILE A N 1
ATOM 776 C CA . ILE A 1 99 ? 6.237 6.312 -6.771 1.00 95.00 99 ILE A CA 1
ATOM 777 C C . ILE A 1 99 ? 5.135 5.652 -5.941 1.00 95.00 99 ILE A C 1
ATOM 779 O O . ILE A 1 99 ? 4.043 5.424 -6.460 1.00 95.00 99 ILE A O 1
ATOM 783 N N . LEU A 1 100 ? 5.368 5.407 -4.647 1.00 95.81 100 LEU A N 1
ATOM 784 C CA . LEU A 1 100 ? 4.446 4.604 -3.837 1.00 95.81 100 LEU A CA 1
ATOM 785 C C . LEU A 1 100 ? 3.070 5.257 -3.648 1.00 95.81 100 LEU A C 1
ATOM 787 O O . LEU A 1 100 ? 2.055 4.604 -3.868 1.00 95.81 100 LEU A O 1
ATOM 791 N N . ILE A 1 101 ? 3.000 6.534 -3.255 1.00 96.38 101 ILE A N 1
ATOM 792 C CA . ILE A 1 101 ? 1.711 7.225 -3.051 1.00 96.38 101 ILE A CA 1
ATOM 793 C C . ILE A 1 101 ? 0.872 7.256 -4.343 1.00 96.38 101 ILE A C 1
ATOM 795 O O . ILE A 1 101 ? -0.291 6.843 -4.290 1.00 96.38 101 ILE A O 1
ATOM 799 N N . PRO A 1 102 ? 1.413 7.676 -5.506 1.00 96.00 102 PRO A N 1
ATOM 800 C CA . PRO A 1 102 ? 0.701 7.588 -6.780 1.00 96.00 102 PRO A CA 1
ATOM 801 C C . PRO A 1 102 ? 0.242 6.167 -7.124 1.00 96.00 102 PRO A C 1
ATOM 803 O O . PRO A 1 102 ? -0.875 5.985 -7.612 1.00 96.00 102 PRO A O 1
ATOM 806 N N . GLU A 1 103 ? 1.059 5.155 -6.829 1.00 96.88 103 GLU A N 1
ATOM 807 C CA . GLU A 1 103 ? 0.706 3.759 -7.083 1.00 96.88 103 GLU A CA 1
ATOM 808 C C . GLU A 1 103 ? -0.436 3.278 -6.173 1.00 96.88 103 GLU A C 1
ATOM 810 O O . GLU A 1 103 ? -1.344 2.591 -6.638 1.00 96.88 103 GLU A O 1
ATOM 815 N N . VAL A 1 104 ? -0.472 3.702 -4.905 1.00 97.25 104 VAL A N 1
ATOM 816 C CA . VAL A 1 104 ? -1.599 3.427 -3.995 1.00 97.25 104 VAL A CA 1
ATOM 817 C C . VAL A 1 104 ? -2.880 4.110 -4.485 1.00 97.25 104 VAL A C 1
ATOM 819 O O . VAL A 1 104 ? -3.930 3.470 -4.501 1.00 97.25 104 VAL A O 1
ATOM 822 N N . HIS A 1 105 ? -2.817 5.356 -4.972 1.00 95.38 105 HIS A N 1
ATOM 823 C CA . HIS A 1 105 ? -3.961 6.005 -5.633 1.00 95.38 105 HIS A CA 1
ATOM 824 C C . HIS A 1 105 ? -4.442 5.221 -6.866 1.00 95.38 105 HIS A C 1
ATOM 826 O O . HIS A 1 105 ? -5.645 5.138 -7.118 1.00 95.38 105 HIS A O 1
ATOM 832 N N . SER A 1 106 ? -3.519 4.666 -7.659 1.00 93.94 106 SER A N 1
ATOM 833 C CA . SER A 1 106 ? -3.859 3.822 -8.810 1.00 93.94 106 SER A CA 1
ATOM 834 C C . SER A 1 106 ? -4.552 2.537 -8.376 1.00 93.94 106 SER A C 1
ATOM 836 O O . SER A 1 106 ? -5.627 2.219 -8.877 1.00 93.94 106 SER A O 1
ATOM 838 N N . ALA A 1 107 ? -3.990 1.847 -7.384 1.00 95.44 107 ALA A N 1
ATOM 839 C CA . ALA A 1 107 ? -4.575 0.636 -6.836 1.00 95.44 107 ALA A CA 1
ATOM 840 C C . ALA A 1 107 ? -5.974 0.908 -6.250 1.00 95.44 107 ALA A C 1
ATOM 842 O O . ALA A 1 107 ? -6.901 0.154 -6.512 1.00 95.44 107 ALA A O 1
ATOM 843 N N . LEU A 1 108 ? -6.180 2.012 -5.526 1.00 94.25 108 LEU A N 1
ATOM 844 C CA . LEU A 1 108 ? -7.493 2.348 -4.955 1.00 94.25 108 LEU A CA 1
ATOM 845 C C . LEU A 1 108 ? -8.571 2.525 -6.035 1.00 94.25 108 LEU A C 1
ATOM 847 O O . LEU A 1 108 ? -9.709 2.104 -5.829 1.00 94.25 108 LEU A O 1
ATOM 851 N N . ARG A 1 109 ? -8.203 3.083 -7.197 1.00 91.94 109 ARG A N 1
ATOM 852 C CA . ARG A 1 109 ? -9.094 3.197 -8.363 1.00 91.94 109 ARG A CA 1
ATOM 853 C C . ARG A 1 109 ? -9.403 1.841 -8.994 1.00 91.94 109 ARG A C 1
ATOM 855 O O . ARG A 1 109 ? -10.565 1.563 -9.264 1.00 91.94 109 ARG A O 1
ATOM 862 N N . GLU A 1 110 ? -8.403 0.978 -9.170 1.00 91.62 110 GLU A N 1
ATOM 863 C CA . GLU A 1 110 ? -8.604 -0.391 -9.681 1.00 91.62 110 GLU A CA 1
ATOM 864 C C . GLU A 1 110 ? -9.509 -1.231 -8.770 1.00 91.62 110 GLU A C 1
ATOM 866 O O . GLU A 1 110 ? -10.337 -2.003 -9.242 1.00 91.62 110 GLU A O 1
ATOM 871 N N . PHE A 1 111 ? -9.383 -1.063 -7.453 1.00 91.81 111 PHE A N 1
ATOM 872 C CA . PHE A 1 111 ? -10.229 -1.750 -6.478 1.00 91.81 111 PHE A CA 1
ATOM 873 C C . PHE A 1 111 ? -11.609 -1.101 -6.288 1.00 91.81 111 PHE A C 1
ATOM 875 O O . PHE A 1 111 ? -12.458 -1.684 -5.614 1.00 91.81 111 PHE A O 1
ATOM 882 N N . GLY A 1 112 ? -11.846 0.091 -6.844 1.00 90.25 112 GLY A N 1
ATOM 883 C CA . GLY A 1 112 ? -13.113 0.805 -6.688 1.00 90.25 112 GLY A CA 1
ATOM 884 C C . GLY A 1 112 ? -13.389 1.292 -5.258 1.00 90.25 112 GLY A C 1
ATOM 885 O O . GLY A 1 112 ? -14.549 1.380 -4.860 1.00 90.25 112 GLY A O 1
ATOM 886 N N . LEU A 1 113 ? -12.351 1.562 -4.456 1.00 90.50 113 LEU A N 1
ATOM 887 C CA . LEU A 1 113 ? -12.492 1.896 -3.033 1.00 90.50 113 LEU A CA 1
ATOM 888 C C . LEU A 1 113 ? -12.517 3.404 -2.802 1.00 90.50 113 LEU A C 1
ATOM 890 O O . LEU A 1 113 ? -11.622 4.115 -3.251 1.00 90.50 113 LEU A O 1
ATOM 894 N N . SER A 1 114 ? -13.494 3.887 -2.034 1.00 88.88 114 SER A N 1
ATOM 895 C CA . SER A 1 114 ? -13.531 5.282 -1.598 1.00 88.88 114 SER A CA 1
ATOM 896 C C . SER A 1 114 ? -12.503 5.542 -0.500 1.00 88.88 114 SER A C 1
ATOM 898 O O . SER A 1 114 ? -12.307 4.742 0.423 1.00 88.88 114 SER A O 1
ATOM 900 N N . TYR A 1 115 ? -11.830 6.686 -0.598 1.00 93.38 115 TYR A N 1
ATOM 901 C CA . TYR A 1 115 ? -10.803 7.056 0.361 1.00 93.38 115 TYR A CA 1
ATOM 902 C C . TYR A 1 115 ? -10.644 8.566 0.505 1.00 93.38 115 TYR A C 1
ATOM 904 O O . TYR A 1 115 ? -11.055 9.371 -0.334 1.00 93.38 115 TYR A O 1
ATOM 912 N N . LYS A 1 116 ? -9.967 8.932 1.587 1.00 93.62 116 LYS A N 1
ATOM 913 C CA . LYS A 1 116 ? -9.453 10.271 1.849 1.00 93.62 116 LYS A CA 1
ATOM 914 C C . LYS A 1 116 ? -7.948 10.192 2.043 1.00 93.62 116 LYS A C 1
ATOM 916 O O . LYS A 1 116 ? -7.473 9.409 2.864 1.00 93.62 116 LYS A O 1
ATOM 921 N N . PHE A 1 117 ? -7.193 11.012 1.321 1.00 95.19 117 PHE A N 1
ATOM 922 C CA . PHE A 1 117 ? -5.745 11.093 1.492 1.00 95.19 117 PHE A CA 1
ATOM 923 C C . PHE A 1 117 ? -5.363 12.322 2.323 1.00 95.19 117 PHE A C 1
ATOM 925 O O . PHE A 1 117 ? -5.788 13.442 2.044 1.00 95.19 117 PHE A O 1
ATOM 932 N N . LYS A 1 118 ? -4.545 12.119 3.359 1.00 94.75 118 LYS A N 1
ATOM 933 C CA . LYS A 1 118 ? -3.986 13.191 4.189 1.00 94.75 118 LYS A CA 1
ATOM 934 C C . LYS A 1 118 ? -2.504 13.343 3.887 1.00 94.75 118 LYS A C 1
ATOM 936 O O . LYS A 1 118 ? -1.676 12.666 4.489 1.00 94.75 118 LYS A O 1
ATOM 941 N N . ALA A 1 119 ? -2.168 14.270 2.993 1.00 90.56 119 ALA A N 1
ATOM 942 C CA . ALA A 1 119 ? -0.797 14.477 2.521 1.00 90.56 119 ALA A CA 1
ATOM 943 C C . ALA A 1 119 ? 0.211 14.786 3.645 1.00 90.56 119 ALA A C 1
ATOM 945 O O . ALA A 1 119 ? 1.340 14.306 3.605 1.00 90.56 119 ALA A O 1
ATOM 946 N N . THR A 1 120 ? -0.201 15.531 4.678 1.00 90.12 120 THR A N 1
ATOM 947 C CA . THR A 1 120 ? 0.657 15.867 5.831 1.00 90.12 120 THR A CA 1
ATOM 948 C C . THR A 1 120 ? 1.046 14.647 6.662 1.00 90.12 120 THR A C 1
ATOM 950 O O . THR A 1 120 ? 2.157 14.585 7.188 1.00 90.12 120 THR A O 1
ATOM 953 N N . GLU A 1 121 ? 0.155 13.659 6.764 1.00 91.00 121 GLU A N 1
ATOM 954 C CA . GLU A 1 121 ? 0.431 12.387 7.436 1.00 91.00 121 GLU A CA 1
ATOM 955 C C . GLU A 1 121 ? 0.925 11.311 6.481 1.00 91.00 121 GLU A C 1
ATOM 957 O O . GLU A 1 121 ? 1.507 10.340 6.952 1.00 91.00 121 GLU A O 1
ATOM 962 N N . GLN A 1 122 ? 0.747 11.497 5.171 1.00 94.25 122 GLN A N 1
ATOM 963 C CA . GLN A 1 122 ? 0.998 10.490 4.141 1.00 94.25 122 GLN A CA 1
ATOM 964 C C . GLN A 1 122 ? 0.174 9.225 4.402 1.00 94.25 122 GLN A C 1
ATOM 966 O O . GLN A 1 122 ? 0.671 8.108 4.302 1.00 94.25 122 GLN A O 1
ATOM 971 N N . THR A 1 123 ? -1.089 9.420 4.777 1.00 96.31 123 THR A N 1
ATOM 972 C CA . THR A 1 123 ? -1.985 8.336 5.182 1.00 96.31 123 THR A CA 1
ATOM 973 C C . THR A 1 123 ? -3.249 8.365 4.339 1.00 96.31 123 THR A C 1
ATOM 975 O O . THR A 1 123 ? -3.867 9.422 4.174 1.00 96.31 123 THR A O 1
ATOM 978 N N . PHE A 1 124 ? -3.650 7.200 3.840 1.00 97.56 124 PHE A N 1
ATOM 979 C CA . PHE A 1 124 ? -4.952 6.988 3.218 1.00 97.56 124 PHE A CA 1
ATOM 980 C C . PHE A 1 124 ? -5.930 6.442 4.252 1.00 97.56 124 PHE A C 1
ATOM 982 O O . PHE A 1 124 ? -5.624 5.484 4.955 1.00 97.56 124 PHE A O 1
ATOM 989 N N . TYR A 1 125 ? -7.114 7.033 4.318 1.00 96.88 125 TYR A N 1
ATOM 990 C CA . TYR A 1 125 ? -8.242 6.542 5.097 1.00 96.88 125 TYR A CA 1
ATOM 991 C C . TYR A 1 125 ? -9.219 5.911 4.121 1.00 96.88 125 TYR A C 1
ATOM 993 O O . TYR A 1 125 ? -9.846 6.627 3.342 1.00 96.88 125 TYR A O 1
ATOM 1001 N N . VAL A 1 126 ? -9.286 4.585 4.120 1.00 95.75 126 VAL A N 1
ATOM 1002 C CA . VAL A 1 126 ? -10.046 3.801 3.142 1.00 95.75 126 VAL A CA 1
ATOM 1003 C C . VAL A 1 126 ? -11.248 3.186 3.836 1.00 95.75 126 VAL A C 1
ATOM 1005 O O . VAL A 1 126 ? -11.099 2.556 4.884 1.00 95.75 126 VAL A O 1
ATOM 1008 N N . HIS A 1 127 ? -12.434 3.372 3.264 1.00 93.19 127 HIS A N 1
ATOM 1009 C CA . HIS A 1 127 ? -13.674 2.874 3.849 1.00 93.19 127 HIS A CA 1
ATOM 1010 C C . HIS A 1 127 ? -14.002 1.487 3.293 1.00 93.19 127 HIS A C 1
ATOM 1012 O O . HIS A 1 127 ? -14.257 1.333 2.100 1.00 93.19 127 HIS A O 1
ATOM 1018 N N . ILE A 1 128 ? -13.990 0.471 4.158 1.00 92.44 128 ILE A N 1
ATOM 1019 C CA . ILE A 1 128 ? -14.213 -0.932 3.793 1.00 92.44 128 ILE A CA 1
ATOM 1020 C C . ILE A 1 128 ? -15.237 -1.522 4.764 1.00 92.44 128 ILE A C 1
ATOM 1022 O O . ILE A 1 128 ? -15.020 -1.528 5.971 1.00 92.44 128 ILE A O 1
ATOM 1026 N N . ASN A 1 129 ? -16.357 -2.035 4.245 1.00 91.19 129 ASN A N 1
ATOM 1027 C CA . ASN A 1 129 ? -17.401 -2.721 5.024 1.00 91.19 129 ASN A CA 1
ATOM 1028 C C . ASN A 1 129 ? -17.929 -1.938 6.249 1.00 91.19 129 ASN A C 1
ATOM 1030 O O . ASN A 1 129 ? -18.291 -2.534 7.258 1.00 91.19 129 ASN A O 1
ATOM 1034 N N . GLY A 1 130 ? -17.989 -0.605 6.163 1.00 89.69 130 GLY A N 1
ATOM 1035 C CA . GLY A 1 130 ? -18.437 0.264 7.261 1.00 89.69 130 GLY A CA 1
ATOM 1036 C C . GLY A 1 130 ? -17.349 0.619 8.281 1.00 89.69 130 GLY A C 1
ATOM 1037 O O . GLY A 1 130 ? -17.592 1.433 9.168 1.00 89.69 130 GLY A O 1
ATOM 1038 N N . GLU A 1 131 ? -16.143 0.076 8.130 1.00 94.25 131 GLU A N 1
ATOM 1039 C CA . GLU A 1 131 ? -14.971 0.406 8.936 1.00 94.25 131 GLU A CA 1
ATOM 1040 C C . GLU A 1 131 ? -13.977 1.257 8.135 1.00 94.25 131 GLU A C 1
ATOM 1042 O O . GLU A 1 131 ? -14.080 1.400 6.914 1.00 94.25 131 GLU A O 1
ATOM 1047 N N . THR A 1 132 ? -13.016 1.873 8.828 1.00 95.56 132 THR A N 1
ATOM 1048 C CA . THR A 1 132 ? -11.976 2.694 8.193 1.00 95.56 132 THR A CA 1
ATOM 1049 C C . THR A 1 132 ? -10.608 2.088 8.445 1.00 95.56 132 THR A C 1
ATOM 1051 O O . THR A 1 132 ? -10.142 2.042 9.581 1.00 95.56 132 THR A O 1
ATOM 1054 N N . ASN A 1 133 ? -9.944 1.671 7.374 1.00 97.75 133 ASN A N 1
ATOM 1055 C CA . ASN A 1 133 ? -8.546 1.271 7.398 1.00 97.75 133 ASN A CA 1
ATOM 1056 C C . ASN A 1 133 ? -7.651 2.496 7.209 1.00 97.75 133 ASN A C 1
ATOM 1058 O O . ASN A 1 133 ? -7.937 3.362 6.377 1.00 97.75 133 ASN A O 1
ATOM 1062 N N . ARG A 1 134 ? -6.533 2.546 7.936 1.00 97.75 134 ARG A N 1
ATOM 1063 C CA . ARG A 1 134 ? -5.468 3.525 7.687 1.00 97.75 134 ARG A CA 1
ATOM 1064 C C . ARG A 1 134 ? -4.326 2.851 6.947 1.00 97.75 134 ARG A C 1
ATOM 1066 O O . ARG A 1 134 ? -3.713 1.935 7.484 1.00 97.75 134 ARG A O 1
ATOM 1073 N N . LEU A 1 135 ? -4.018 3.319 5.743 1.00 97.88 135 LEU A N 1
ATOM 1074 C CA . LEU A 1 135 ? -2.822 2.918 5.005 1.00 97.88 135 LEU A CA 1
ATOM 1075 C C . LEU A 1 135 ? -1.758 3.988 5.219 1.00 97.88 135 LEU A C 1
ATOM 1077 O O . LEU A 1 135 ? -1.840 5.081 4.660 1.00 97.88 135 LEU A O 1
ATOM 1081 N N . ILE A 1 136 ? -0.805 3.689 6.088 1.00 96.75 136 ILE A N 1
ATOM 1082 C CA . ILE A 1 136 ? 0.210 4.619 6.568 1.00 96.75 136 ILE A CA 1
ATOM 1083 C C . ILE A 1 136 ? 1.442 4.472 5.678 1.00 96.75 136 ILE A C 1
ATOM 1085 O O . ILE A 1 136 ? 2.150 3.467 5.745 1.00 96.75 136 ILE A O 1
ATOM 1089 N N . CYS A 1 137 ? 1.708 5.475 4.844 1.00 96.19 137 CYS A N 1
ATOM 1090 C CA . CYS A 1 137 ? 2.842 5.471 3.928 1.00 96.19 137 CYS A CA 1
ATOM 1091 C C . CYS A 1 137 ? 4.027 6.226 4.555 1.00 96.19 137 CYS A C 1
ATOM 1093 O O . CYS A 1 137 ? 3.901 7.397 4.927 1.00 96.19 137 CYS A O 1
ATOM 1095 N N . LYS A 1 138 ? 5.191 5.576 4.701 1.00 94.31 138 LYS A N 1
ATOM 1096 C CA . LYS A 1 138 ? 6.376 6.188 5.335 1.00 94.31 138 LYS A CA 1
ATOM 1097 C C . LYS A 1 138 ? 7.691 5.878 4.634 1.00 94.31 138 LYS A C 1
ATOM 1099 O O . LYS A 1 138 ? 7.870 4.826 4.042 1.00 94.31 138 LYS A O 1
ATOM 1104 N N . SER A 1 139 ? 8.626 6.820 4.745 1.00 93.06 139 SER A N 1
ATOM 1105 C CA . SER A 1 139 ? 10.023 6.599 4.372 1.00 93.06 139 SER A CA 1
ATOM 1106 C C . SER A 1 139 ? 10.705 5.821 5.491 1.00 93.06 139 SER A C 1
ATOM 1108 O O . SER A 1 139 ? 10.521 6.155 6.669 1.00 93.06 139 SER A O 1
ATOM 1110 N N . MET A 1 140 ? 11.520 4.837 5.126 1.00 92.00 140 MET A N 1
ATOM 1111 C CA . MET A 1 140 ? 12.337 4.085 6.076 1.00 92.00 140 MET A CA 1
ATOM 1112 C C . MET A 1 140 ? 13.414 4.946 6.754 1.00 92.00 140 MET A C 1
ATOM 1114 O O . MET A 1 140 ? 13.836 4.614 7.856 1.00 92.00 140 MET A O 1
ATOM 1118 N N . GLU A 1 141 ? 13.768 6.114 6.203 1.00 89.75 141 GLU A N 1
ATOM 1119 C CA . GLU A 1 141 ? 14.642 7.098 6.872 1.00 89.75 141 GLU A CA 1
ATOM 1120 C C . GLU A 1 141 ? 14.053 7.623 8.196 1.00 89.75 141 GLU A C 1
ATOM 1122 O O . GLU A 1 141 ? 14.783 8.139 9.036 1.00 89.75 141 GLU A O 1
ATOM 1127 N N . ASN A 1 142 ? 12.731 7.516 8.385 1.00 79.88 142 ASN A N 1
ATOM 1128 C CA . ASN A 1 142 ? 12.014 7.991 9.572 1.00 79.88 142 ASN A CA 1
ATOM 1129 C C . ASN A 1 142 ? 11.215 6.862 10.253 1.00 79.88 142 ASN A C 1
ATOM 1131 O O . ASN A 1 142 ? 10.083 7.080 10.702 1.00 79.88 142 ASN A O 1
ATOM 1135 N N . TYR A 1 143 ? 11.787 5.654 10.317 1.00 81.06 143 TYR A N 1
ATOM 1136 C CA . TYR A 1 143 ? 11.113 4.460 10.846 1.00 81.06 143 TYR A CA 1
ATOM 1137 C C . TYR A 1 143 ? 10.687 4.579 12.317 1.00 81.06 143 TYR A C 1
ATOM 1139 O O . TYR A 1 143 ? 9.754 3.893 12.724 1.00 81.06 143 TYR A O 1
ATOM 1147 N N . ASP A 1 144 ? 11.292 5.473 13.109 1.00 82.19 144 ASP A N 1
ATOM 1148 C CA . ASP A 1 144 ? 10.921 5.695 14.517 1.00 82.19 144 ASP A CA 1
ATOM 1149 C C . ASP A 1 144 ? 9.427 6.003 14.693 1.00 82.19 144 ASP A C 1
ATOM 1151 O O . ASP A 1 144 ? 8.815 5.652 15.698 1.00 82.19 144 ASP A O 1
ATOM 1155 N N . ARG A 1 145 ? 8.805 6.621 13.681 1.00 78.50 145 ARG A N 1
ATOM 1156 C CA . ARG A 1 145 ? 7.369 6.938 13.679 1.00 78.50 145 ARG A CA 1
ATOM 1157 C C . ARG A 1 145 ? 6.473 5.715 13.487 1.00 78.50 145 ARG A C 1
ATOM 1159 O O . ARG A 1 145 ? 5.270 5.821 13.701 1.00 78.50 145 ARG A O 1
ATOM 1166 N N . LEU A 1 146 ? 7.038 4.590 13.051 1.00 83.81 146 LEU A N 1
ATOM 1167 C CA . LEU A 1 146 ? 6.340 3.314 12.902 1.00 83.81 146 LEU A CA 1
ATOM 1168 C C . LEU A 1 146 ? 6.318 2.517 14.213 1.00 83.81 146 LEU A C 1
ATOM 1170 O O . LEU A 1 146 ? 5.522 1.588 14.357 1.00 83.81 146 LEU A O 1
ATOM 1174 N N . ILE A 1 147 ? 7.161 2.883 15.185 1.00 84.06 147 ILE A N 1
ATOM 1175 C CA . ILE A 1 147 ? 7.217 2.221 16.487 1.00 84.06 147 ILE A CA 1
ATOM 1176 C C . ILE A 1 147 ? 5.894 2.454 17.226 1.00 84.06 147 ILE A C 1
ATOM 1178 O O . ILE A 1 147 ? 5.466 3.586 17.435 1.00 84.06 147 ILE A O 1
ATOM 1182 N N . GLY A 1 148 ? 5.253 1.361 17.646 1.00 83.62 148 GLY A N 1
ATOM 1183 C CA . GLY A 1 148 ? 3.998 1.396 18.401 1.00 83.62 148 GLY A CA 1
ATOM 1184 C C . GLY A 1 148 ? 2.729 1.408 17.546 1.00 83.62 148 GLY A C 1
ATOM 1185 O O . GLY A 1 148 ? 1.637 1.348 18.108 1.00 83.62 148 GLY A O 1
ATOM 1186 N N . ILE A 1 149 ? 2.843 1.428 16.213 1.00 89.88 149 ILE A N 1
ATOM 1187 C CA . ILE A 1 149 ? 1.691 1.215 15.331 1.00 89.88 149 ILE A CA 1
ATOM 1188 C C . ILE A 1 149 ? 1.273 -0.259 15.408 1.00 89.88 149 ILE A C 1
ATOM 1190 O O . ILE A 1 149 ? 2.085 -1.160 15.195 1.00 89.88 149 ILE A O 1
ATOM 1194 N N . ASN A 1 150 ? -0.008 -0.507 15.692 1.00 92.88 150 ASN A N 1
ATOM 1195 C CA . ASN A 1 150 ? -0.596 -1.842 15.633 1.00 92.88 150 ASN A CA 1
ATOM 1196 C C . ASN A 1 150 ? -1.188 -2.079 14.238 1.00 92.88 150 ASN A C 1
ATOM 1198 O O . ASN A 1 150 ? -2.341 -1.735 13.984 1.00 92.88 150 ASN A O 1
ATOM 1202 N N . ALA A 1 151 ? -0.368 -2.625 13.341 1.00 95.19 151 ALA A N 1
ATOM 1203 C CA . ALA A 1 151 ? -0.747 -2.914 11.965 1.00 95.19 151 ALA A CA 1
ATOM 1204 C C . ALA A 1 151 ? -1.013 -4.411 11.749 1.00 95.19 151 ALA A C 1
ATOM 1206 O O . ALA A 1 151 ? -0.280 -5.262 12.257 1.00 95.19 151 ALA A O 1
ATOM 1207 N N . SER A 1 152 ? -2.028 -4.730 10.945 1.00 95.94 152 SER A N 1
ATOM 1208 C CA . SER A 1 152 ? -2.331 -6.105 10.518 1.00 95.94 152 SER A CA 1
ATOM 1209 C C . SER A 1 152 ? -1.405 -6.590 9.398 1.00 95.94 152 SER A C 1
ATOM 1211 O O . SER A 1 152 ? -1.243 -7.795 9.205 1.00 95.94 152 SER A O 1
ATOM 1213 N N . GLY A 1 153 ? -0.754 -5.664 8.687 1.00 95.94 153 GLY A N 1
ATOM 1214 C CA . GLY A 1 153 ? 0.206 -5.972 7.635 1.00 95.94 153 GLY A CA 1
ATOM 1215 C C . GLY A 1 153 ? 1.125 -4.803 7.290 1.00 95.94 153 GLY A C 1
ATOM 1216 O O . GLY A 1 153 ? 0.816 -3.636 7.539 1.00 95.94 153 GLY A O 1
ATOM 1217 N N . ILE A 1 154 ? 2.270 -5.139 6.696 1.00 95.81 154 ILE A N 1
ATOM 1218 C CA . ILE A 1 154 ? 3.249 -4.180 6.189 1.00 95.81 154 ILE A CA 1
ATOM 1219 C C . ILE A 1 154 ? 3.764 -4.618 4.820 1.00 95.81 154 ILE A C 1
ATOM 1221 O O . ILE A 1 154 ? 4.008 -5.802 4.585 1.00 95.81 154 ILE A O 1
ATOM 1225 N N . VAL A 1 155 ? 3.940 -3.647 3.931 1.00 96.00 155 VAL A N 1
ATOM 1226 C CA . VAL A 1 155 ? 4.595 -3.799 2.635 1.00 96.00 155 VAL A CA 1
ATOM 1227 C C . VAL A 1 155 ? 5.856 -2.941 2.633 1.00 96.00 155 VAL A C 1
ATOM 1229 O O . VAL A 1 155 ? 5.791 -1.740 2.885 1.00 96.00 155 VAL A O 1
ATOM 1232 N N . LEU A 1 156 ? 6.999 -3.568 2.364 1.00 94.50 156 LEU A N 1
ATOM 1233 C CA . LEU A 1 156 ? 8.304 -2.914 2.294 1.00 94.50 156 LEU A CA 1
ATOM 1234 C C . LEU A 1 156 ? 8.780 -2.958 0.838 1.00 94.50 156 LEU A C 1
ATOM 1236 O O . LEU A 1 156 ? 9.137 -4.039 0.364 1.00 94.50 156 LEU A O 1
ATOM 1240 N N . ASP A 1 157 ? 8.754 -1.829 0.128 1.00 91.31 157 ASP A N 1
ATOM 1241 C CA . ASP A 1 157 ? 9.326 -1.745 -1.221 1.00 91.31 157 ASP A CA 1
ATOM 1242 C C . ASP A 1 157 ? 10.814 -1.368 -1.168 1.00 91.31 157 ASP A C 1
ATOM 1244 O O . ASP A 1 157 ? 11.274 -0.740 -0.212 1.00 91.31 157 ASP A O 1
ATOM 1248 N N . GLU A 1 158 ? 11.572 -1.830 -2.165 1.00 89.19 158 GLU A N 1
ATOM 1249 C CA . GLU A 1 158 ? 13.027 -1.635 -2.296 1.00 89.19 158 GLU A CA 1
ATOM 1250 C C . GLU A 1 158 ? 13.820 -1.884 -0.991 1.00 89.19 158 GLU A C 1
ATOM 1252 O O . GLU A 1 158 ? 14.804 -1.204 -0.677 1.00 89.19 158 GLU A O 1
ATOM 1257 N N . PHE A 1 159 ? 13.397 -2.885 -0.209 1.00 85.12 159 PHE A N 1
ATOM 1258 C CA . PHE A 1 159 ? 13.961 -3.189 1.111 1.00 85.12 159 PHE A CA 1
ATOM 1259 C C . PHE A 1 159 ? 15.478 -3.440 1.083 1.00 85.12 159 PHE A C 1
ATOM 1261 O O . PHE A 1 159 ? 16.178 -3.105 2.035 1.00 85.12 159 PHE A O 1
ATOM 1268 N N . ASP A 1 160 ? 16.009 -3.974 -0.018 1.00 83.88 160 ASP A N 1
ATOM 1269 C CA . ASP A 1 160 ? 17.441 -4.213 -0.223 1.00 83.88 160 ASP A CA 1
ATOM 1270 C C . ASP A 1 160 ? 18.283 -2.929 -0.317 1.00 83.88 160 ASP A C 1
ATOM 1272 O O . ASP A 1 160 ? 19.502 -2.977 -0.148 1.00 83.88 160 ASP A O 1
ATOM 1276 N N . THR A 1 161 ? 17.647 -1.781 -0.554 1.00 80.69 161 THR A N 1
ATOM 1277 C CA . THR A 1 161 ? 18.303 -0.467 -0.651 1.00 80.69 161 THR A CA 1
ATOM 1278 C C . THR A 1 161 ? 18.138 0.389 0.607 1.00 80.69 161 THR A C 1
ATOM 1280 O O . THR A 1 161 ? 18.764 1.447 0.731 1.00 80.69 161 THR A O 1
ATOM 1283 N N . THR A 1 162 ? 17.319 -0.074 1.554 1.00 77.44 162 THR A N 1
ATOM 1284 C CA . THR A 1 162 ? 17.094 0.592 2.837 1.00 77.44 162 THR A CA 1
ATOM 1285 C C . THR A 1 162 ? 18.343 0.471 3.719 1.00 77.44 162 THR A C 1
ATOM 1287 O O . THR A 1 162 ? 18.995 -0.573 3.740 1.00 77.44 162 THR A O 1
ATOM 1290 N N . LYS A 1 163 ?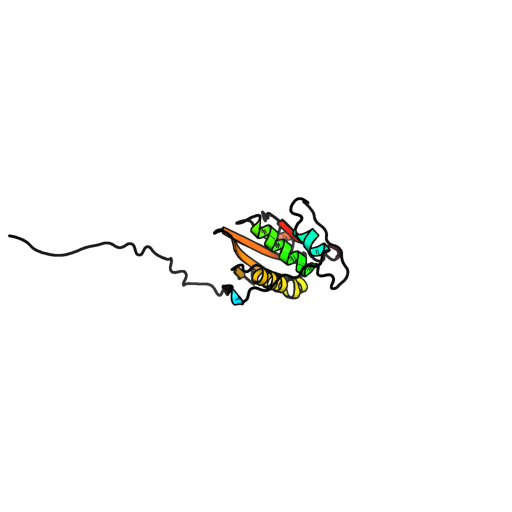 18.699 1.549 4.428 1.00 61.47 163 LYS A N 1
ATOM 1291 C CA . LYS A 1 163 ? 19.865 1.613 5.324 1.00 61.47 163 LYS A CA 1
ATOM 1292 C C . LYS A 1 163 ? 19.459 1.708 6.783 1.00 61.47 163 LYS A C 1
ATOM 1294 O O . LYS A 1 163 ? 18.446 2.385 7.052 1.00 61.47 163 LYS A O 1
#

pLDDT: mean 81.93, std 21.88, range [27.42, 98.06]

Foldseek 3Di:
DDDDDDDDDDDDPPDPDPPPDDDDWDFDQADPVLADADDDDPVLVVQLPDPPDPDDDDDDDPPPCQLLSLLLSQVSLCQVPFQFEEEEEDQDDVCLVPPNLVSNVVNCSNVNWTWIADPVQRWIFTQHPNHTYIYGYYHLVPCVVVPPGDGPYYGYPPVVPHD

Radius of gyration: 21.76 Å; chains: 1; bounding box: 89×44×38 Å